Protein AF-A0A7X8HD66-F1 (afdb_monomer_lite)

Sequence (169 aa):
MEPKLPPEPPLADPAGNFRAAIEAFVVGYHKSVVLTAVTANSLEILDDSMGRIGTALASIVSAFEEIRATSGSTAGNSARIDSMMAEILRKNAGMNEDIEARVGEIVQASRDAGALAGLFQNIKDKTSAVAGITGAIQDVSDRTGILAINASIEAARAGAVGRGFRIIA

Structure (mmCIF, N/CA/C/O backbone):
data_AF-A0A7X8HD66-F1
#
_entry.id   AF-A0A7X8HD66-F1
#
loop_
_atom_site.group_PDB
_atom_site.id
_atom_site.type_symbol
_atom_site.label_atom_id
_atom_site.label_alt_id
_atom_site.label_comp_id
_atom_site.label_asym_id
_atom_site.label_entity_id
_atom_site.label_seq_id
_atom_site.pdbx_PDB_ins_code
_atom_site.Cartn_x
_atom_site.Cartn_y
_atom_site.Cartn_z
_atom_site.occupancy
_atom_site.B_iso_or_equiv
_atom_site.auth_seq_id
_atom_site.auth_comp_id
_atom_site.auth_asym_id
_atom_site.auth_atom_id
_atom_site.pdbx_PDB_model_num
ATOM 1 N N . MET A 1 1 ? 47.558 -2.633 -121.760 1.00 53.91 1 MET A N 1
ATOM 2 C CA . MET A 1 1 ? 47.720 -1.560 -120.758 1.00 53.91 1 MET A CA 1
ATOM 3 C C . MET A 1 1 ? 47.778 -2.238 -119.402 1.00 53.91 1 MET A C 1
ATOM 5 O O . MET A 1 1 ? 46.804 -2.881 -119.034 1.00 53.91 1 MET A O 1
ATOM 9 N N . GLU A 1 2 ? 48.943 -2.226 -118.757 1.00 53.44 2 GLU A N 1
ATOM 10 C CA . GLU A 1 2 ? 49.182 -2.899 -117.471 1.00 53.44 2 GLU A CA 1
ATOM 11 C C . GLU A 1 2 ? 48.415 -2.226 -116.319 1.00 53.44 2 GLU A C 1
ATOM 13 O O . GLU A 1 2 ? 48.305 -0.995 -116.298 1.00 53.44 2 GLU A O 1
ATOM 18 N N . PRO A 1 3 ? 47.884 -3.000 -115.356 1.00 57.78 3 PRO A N 1
ATOM 19 C CA . PRO A 1 3 ? 47.203 -2.454 -114.192 1.00 57.78 3 PRO A CA 1
ATOM 20 C C . PRO A 1 3 ? 48.219 -1.856 -113.207 1.00 57.78 3 PRO A C 1
ATOM 22 O O . PRO A 1 3 ? 49.186 -2.498 -112.807 1.00 57.78 3 PRO A O 1
ATOM 25 N N . LYS A 1 4 ? 47.983 -0.603 -112.810 1.00 67.06 4 LYS A N 1
ATOM 26 C CA . LYS A 1 4 ? 48.805 0.151 -111.856 1.00 67.06 4 LYS A CA 1
ATOM 27 C C . LYS A 1 4 ? 48.564 -0.384 -110.435 1.00 67.06 4 LYS A C 1
ATOM 29 O O . LYS A 1 4 ? 47.427 -0.356 -109.967 1.00 67.06 4 LYS A O 1
ATOM 34 N N . LEU A 1 5 ? 49.614 -0.868 -109.767 1.00 69.19 5 LEU A N 1
ATOM 35 C CA . LEU A 1 5 ? 49.558 -1.311 -108.366 1.00 69.19 5 LEU A CA 1
ATOM 36 C C . LEU A 1 5 ? 49.142 -0.133 -107.452 1.00 69.19 5 LEU A C 1
ATOM 38 O O . LEU A 1 5 ? 49.597 0.992 -107.692 1.00 69.19 5 LEU A O 1
ATOM 42 N N . PRO A 1 6 ? 48.297 -0.346 -106.424 1.00 71.62 6 PRO A N 1
ATOM 43 C CA . PRO A 1 6 ? 47.980 0.694 -105.448 1.00 71.62 6 PRO A CA 1
ATOM 44 C C . PRO A 1 6 ? 49.234 1.157 -104.677 1.00 71.62 6 PRO A C 1
ATOM 46 O O . PRO A 1 6 ? 50.163 0.370 -104.499 1.00 71.62 6 PRO A O 1
ATOM 49 N N . PRO A 1 7 ? 49.274 2.428 -104.232 1.00 71.88 7 PRO A N 1
ATOM 50 C CA . PRO A 1 7 ? 50.416 2.987 -103.510 1.00 71.88 7 PRO A CA 1
ATOM 51 C C . PRO A 1 7 ? 50.643 2.276 -102.168 1.00 71.88 7 PRO A C 1
ATOM 53 O O . PRO A 1 7 ? 49.684 1.972 -101.456 1.00 71.88 7 PRO A O 1
ATOM 56 N N . GLU A 1 8 ? 51.911 2.038 -101.820 1.00 65.56 8 GLU A N 1
ATOM 57 C CA . GLU A 1 8 ? 52.293 1.505 -100.509 1.00 65.56 8 GLU A CA 1
ATOM 58 C C . GLU A 1 8 ? 51.861 2.467 -99.386 1.00 65.56 8 GLU A C 1
ATOM 60 O O . GLU A 1 8 ? 52.004 3.687 -99.527 1.00 65.56 8 GLU A O 1
ATOM 65 N N . PRO A 1 9 ? 51.319 1.950 -98.268 1.00 66.19 9 PRO A N 1
ATOM 66 C CA . PRO A 1 9 ? 50.969 2.779 -97.125 1.00 66.19 9 PRO A CA 1
ATOM 67 C C . PRO A 1 9 ? 52.225 3.436 -96.519 1.00 66.19 9 PRO A C 1
ATOM 69 O O . PRO A 1 9 ? 53.309 2.852 -96.564 1.00 66.19 9 PRO A O 1
ATOM 72 N N . PRO A 1 10 ? 52.103 4.643 -95.936 1.00 68.06 10 PRO A N 1
ATOM 73 C CA . PRO A 1 10 ? 53.240 5.364 -95.371 1.00 68.06 10 PRO A CA 1
ATOM 74 C C . PRO A 1 10 ? 53.927 4.564 -94.252 1.00 68.06 10 PRO A C 1
ATOM 76 O O . PRO A 1 10 ? 53.264 3.979 -93.394 1.00 68.06 10 PRO A O 1
ATOM 79 N N . LEU A 1 11 ? 55.265 4.568 -94.253 1.00 67.25 11 LEU A N 1
ATOM 80 C CA . LEU A 1 11 ? 56.099 3.965 -93.208 1.00 67.25 11 LEU A CA 1
ATOM 81 C C . LEU A 1 11 ? 55.793 4.625 -91.853 1.00 67.25 11 LEU A C 1
ATOM 83 O O . LEU A 1 11 ? 55.814 5.850 -91.735 1.00 67.25 11 LEU A O 1
ATOM 87 N N . ALA A 1 12 ? 55.504 3.816 -90.833 1.00 69.81 12 ALA A N 1
ATOM 88 C CA . ALA A 1 12 ? 55.251 4.295 -89.475 1.00 69.81 12 ALA A CA 1
ATOM 89 C C . ALA A 1 12 ? 56.461 5.082 -88.935 1.00 69.81 12 ALA A C 1
ATOM 91 O O . ALA A 1 12 ? 57.578 4.584 -89.042 1.00 69.81 12 ALA A O 1
ATOM 92 N N . ASP A 1 13 ? 56.243 6.262 -88.332 1.00 80.56 13 ASP A N 1
ATOM 93 C CA . ASP A 1 13 ? 57.272 7.042 -87.617 1.00 80.56 13 ASP A CA 1
ATOM 94 C C . ASP A 1 13 ? 57.582 6.379 -86.261 1.00 80.56 13 ASP A C 1
ATOM 96 O O . ASP A 1 13 ? 56.812 6.528 -85.303 1.00 80.56 13 ASP A O 1
ATOM 100 N N . PRO A 1 14 ? 58.691 5.632 -86.132 1.00 77.44 14 PRO A N 1
ATOM 101 C CA . PRO A 1 14 ? 58.954 4.866 -84.925 1.00 77.44 14 PRO A CA 1
ATOM 102 C C . PRO A 1 14 ? 59.304 5.787 -83.752 1.00 77.44 14 PRO A C 1
ATOM 104 O O . PRO A 1 14 ? 58.942 5.490 -82.618 1.00 77.44 14 PRO A O 1
ATOM 107 N N . ALA A 1 15 ? 59.968 6.920 -84.006 1.00 78.19 15 ALA A N 1
ATOM 108 C CA . ALA A 1 15 ? 60.418 7.838 -82.963 1.00 78.19 15 ALA A CA 1
ATOM 109 C C . ALA A 1 15 ? 59.243 8.606 -82.340 1.00 78.19 15 ALA A C 1
ATOM 111 O O . ALA A 1 15 ? 59.158 8.706 -81.113 1.00 78.19 15 ALA A O 1
ATOM 112 N N . GLY A 1 16 ? 58.303 9.081 -83.166 1.00 83.19 16 GLY A N 1
ATOM 113 C CA . GLY A 1 16 ? 57.046 9.673 -82.703 1.00 83.19 16 GLY A CA 1
ATOM 114 C C . GLY A 1 16 ? 56.198 8.685 -81.897 1.00 83.19 16 GLY A C 1
ATOM 115 O O . GLY A 1 16 ? 55.718 9.021 -80.811 1.00 83.19 16 GLY A O 1
ATOM 116 N N . ASN A 1 17 ? 56.107 7.435 -82.362 1.00 84.75 17 ASN A N 1
ATOM 117 C CA . ASN A 1 17 ? 55.403 6.365 -81.654 1.00 84.75 17 ASN A CA 1
ATOM 118 C C . ASN A 1 17 ? 56.048 6.038 -80.295 1.00 84.75 17 ASN A C 1
ATOM 120 O O . ASN A 1 17 ? 55.338 5.886 -79.301 1.00 84.75 17 ASN A O 1
ATOM 124 N N . PHE A 1 18 ? 57.384 5.981 -80.218 1.00 87.75 18 PHE A N 1
ATOM 125 C CA . PHE A 1 18 ? 58.107 5.756 -78.960 1.00 87.75 18 PHE A CA 1
ATOM 126 C C . PHE A 1 18 ? 57.915 6.903 -77.965 1.00 87.75 18 PHE A C 1
ATOM 128 O O . PHE A 1 18 ? 57.686 6.654 -76.781 1.00 87.75 18 PHE A O 1
ATOM 135 N N . ARG A 1 19 ? 57.963 8.157 -78.427 1.00 89.69 19 ARG A N 1
ATOM 136 C CA . ARG A 1 19 ? 57.726 9.322 -77.566 1.00 89.69 19 ARG A CA 1
ATOM 137 C C . ARG A 1 19 ? 56.312 9.316 -76.984 1.00 89.69 19 ARG A C 1
ATOM 139 O O . ARG A 1 19 ? 56.161 9.469 -75.774 1.00 89.69 19 ARG A O 1
ATOM 146 N N . ALA A 1 20 ? 55.297 9.085 -77.817 1.00 90.75 20 ALA A N 1
ATOM 147 C CA . ALA A 1 20 ? 53.908 8.996 -77.368 1.00 90.75 20 ALA A CA 1
ATOM 148 C C . ALA A 1 20 ? 53.698 7.837 -76.376 1.00 90.75 20 ALA A C 1
ATOM 150 O O . ALA A 1 20 ? 52.991 7.993 -75.380 1.00 90.75 20 ALA A O 1
ATOM 151 N N . ALA A 1 21 ? 54.356 6.694 -76.603 1.00 90.94 21 ALA A N 1
ATOM 152 C CA . ALA A 1 21 ? 54.309 5.556 -75.690 1.00 90.94 21 ALA A CA 1
ATOM 153 C C . ALA A 1 21 ? 54.936 5.872 -74.320 1.00 90.94 21 ALA A C 1
ATOM 155 O O . ALA A 1 21 ? 54.363 5.507 -73.294 1.00 90.94 21 ALA A O 1
ATOM 156 N N . ILE A 1 22 ? 56.070 6.583 -74.279 1.00 93.75 22 ILE A N 1
ATOM 157 C CA . ILE A 1 22 ? 56.712 7.001 -73.021 1.00 93.75 22 ILE A CA 1
ATOM 158 C C . ILE A 1 22 ? 55.851 8.032 -72.282 1.00 93.75 22 ILE A C 1
ATOM 160 O O . ILE A 1 22 ? 55.656 7.898 -71.076 1.00 93.75 22 ILE A O 1
ATOM 164 N N . GLU A 1 23 ? 55.291 9.026 -72.977 1.00 94.56 23 GLU A N 1
ATOM 165 C CA . GLU A 1 23 ? 54.388 10.011 -72.362 1.00 94.56 23 GLU A CA 1
ATOM 166 C C . GLU A 1 23 ? 53.142 9.326 -71.772 1.00 94.56 23 GLU A C 1
ATOM 168 O O . GLU A 1 23 ? 52.788 9.570 -70.615 1.00 94.56 23 GLU A O 1
ATOM 173 N N . ALA A 1 24 ? 52.528 8.393 -72.507 1.00 93.81 24 ALA A N 1
ATOM 174 C CA . ALA A 1 24 ? 51.405 7.597 -72.014 1.00 93.81 24 ALA A CA 1
ATOM 175 C C . ALA A 1 24 ? 51.792 6.717 -70.812 1.00 93.81 24 ALA A C 1
ATOM 177 O O . ALA A 1 24 ? 51.027 6.632 -69.847 1.00 93.81 24 ALA A O 1
ATOM 178 N N . PHE A 1 25 ? 52.982 6.107 -70.831 1.00 95.81 25 PHE A N 1
ATOM 179 C CA . PHE A 1 25 ? 53.499 5.308 -69.720 1.00 95.81 25 PHE A CA 1
ATOM 180 C C . PHE A 1 25 ? 53.720 6.154 -68.464 1.00 95.81 25 PHE A C 1
ATOM 182 O O . PHE A 1 25 ? 53.253 5.778 -67.394 1.00 95.81 25 PHE A O 1
ATOM 189 N N . VAL A 1 26 ? 54.371 7.314 -68.578 1.00 95.38 26 VAL A N 1
ATOM 190 C CA . VAL A 1 26 ? 54.637 8.211 -67.440 1.00 95.38 26 VAL A CA 1
ATOM 191 C C . VAL A 1 26 ? 53.333 8.745 -66.847 1.00 95.38 26 VAL A C 1
ATOM 193 O O . VAL A 1 26 ? 53.179 8.783 -65.625 1.00 95.38 26 VAL A O 1
ATOM 196 N N . VAL A 1 27 ? 52.363 9.118 -67.687 1.00 95.94 27 VAL A N 1
ATOM 197 C CA . VAL A 1 27 ? 51.033 9.542 -67.224 1.00 95.94 27 VAL A CA 1
ATOM 198 C C . VAL A 1 27 ? 50.297 8.387 -66.540 1.00 95.94 27 VAL A C 1
ATOM 200 O O . VAL A 1 27 ? 49.711 8.585 -65.476 1.00 95.94 27 VAL A O 1
ATOM 203 N N . GLY A 1 28 ? 50.333 7.181 -67.112 1.00 96.00 28 GLY A N 1
ATOM 204 C CA . GLY A 1 28 ? 49.739 5.983 -66.515 1.00 96.00 28 GLY A CA 1
ATOM 205 C C . GLY A 1 28 ? 50.380 5.613 -65.176 1.00 96.00 28 GLY A C 1
ATOM 206 O O . GLY A 1 28 ? 49.669 5.354 -64.207 1.00 96.00 28 GLY A O 1
ATOM 207 N N . TYR A 1 29 ? 51.709 5.674 -65.095 1.00 95.94 29 TYR A N 1
ATOM 208 C CA . TYR A 1 29 ? 52.476 5.414 -63.881 1.00 95.94 29 TYR A CA 1
ATOM 209 C C . TYR A 1 29 ? 52.139 6.421 -62.778 1.00 95.94 29 TYR A C 1
ATOM 211 O O . TYR A 1 29 ? 51.786 6.012 -61.674 1.00 95.94 29 TYR A O 1
ATOM 219 N N . HIS A 1 30 ? 52.138 7.726 -63.073 1.00 96.44 30 HIS A N 1
ATOM 220 C CA . HIS A 1 30 ? 51.728 8.743 -62.098 1.00 96.44 30 HIS A CA 1
ATOM 221 C C . HIS A 1 30 ? 50.289 8.539 -61.618 1.00 96.44 30 HIS A C 1
ATOM 223 O O . HIS A 1 30 ? 50.037 8.593 -60.414 1.00 96.44 30 HIS A O 1
ATOM 229 N N . LYS A 1 31 ? 49.349 8.247 -62.530 1.00 96.62 31 LYS A N 1
ATOM 230 C CA . LYS A 1 31 ? 47.965 7.916 -62.158 1.00 96.62 31 LYS A CA 1
ATOM 231 C C . LYS A 1 31 ? 47.909 6.700 -61.235 1.00 96.62 31 LYS A C 1
ATOM 233 O O . LYS A 1 31 ? 47.185 6.742 -60.248 1.00 96.62 31 LYS A O 1
ATOM 238 N N . SER A 1 32 ? 48.687 5.655 -61.520 1.00 96.31 32 SER A N 1
ATOM 239 C CA . SER A 1 32 ? 48.756 4.453 -60.685 1.00 96.31 32 SER A CA 1
ATOM 240 C C . SER A 1 32 ? 49.299 4.754 -59.291 1.00 96.31 32 SER A C 1
ATOM 242 O O . SER A 1 32 ? 48.718 4.296 -58.316 1.00 96.31 32 SER A O 1
ATOM 244 N N . VAL A 1 33 ? 50.382 5.527 -59.176 1.00 96.50 33 VAL A N 1
ATOM 245 C CA . VAL A 1 33 ? 50.978 5.878 -57.876 1.00 96.50 33 VAL A CA 1
ATOM 246 C C . VAL A 1 33 ? 49.996 6.691 -57.032 1.00 96.50 33 VAL A C 1
ATOM 248 O O . VAL A 1 33 ? 49.789 6.376 -55.861 1.00 96.50 33 VAL A O 1
ATOM 251 N N . VAL A 1 34 ? 49.344 7.692 -57.633 1.00 96.56 34 VAL A N 1
ATOM 252 C CA . VAL A 1 34 ? 48.325 8.503 -56.949 1.00 96.56 34 VAL A CA 1
ATOM 253 C C . VAL A 1 34 ? 47.138 7.640 -56.530 1.00 96.56 34 VAL A C 1
ATOM 255 O O . VAL A 1 34 ? 46.695 7.732 -55.389 1.00 96.56 34 VAL A O 1
ATOM 258 N N . LEU A 1 35 ? 46.642 6.773 -57.417 1.00 96.69 35 LEU A N 1
ATOM 259 C CA . LEU A 1 35 ? 45.519 5.892 -57.111 1.00 96.69 35 LEU A CA 1
ATOM 260 C C . LEU A 1 35 ? 45.845 4.950 -55.946 1.00 96.69 35 LEU A C 1
ATOM 262 O O . LEU A 1 35 ? 45.035 4.821 -55.031 1.00 96.69 35 LEU A O 1
ATOM 266 N N . THR A 1 36 ? 47.034 4.343 -55.936 1.00 96.94 36 THR A N 1
ATOM 267 C CA . THR A 1 36 ? 47.485 3.482 -54.834 1.00 96.94 36 THR A CA 1
ATOM 268 C C . THR A 1 36 ? 47.591 4.260 -53.524 1.00 96.94 36 THR A C 1
ATOM 270 O O . THR A 1 36 ? 47.098 3.784 -52.505 1.00 96.94 36 THR A O 1
ATOM 273 N N . ALA A 1 37 ? 48.166 5.467 -53.540 1.00 96.31 37 ALA A N 1
ATOM 274 C CA . ALA A 1 37 ? 48.288 6.303 -52.345 1.00 96.31 37 ALA A CA 1
ATOM 275 C C . ALA A 1 37 ? 46.918 6.704 -51.771 1.00 96.31 37 ALA A C 1
ATOM 277 O O . ALA A 1 37 ? 46.678 6.558 -50.573 1.00 96.31 37 ALA A O 1
ATOM 278 N N . VAL A 1 38 ? 45.989 7.145 -52.626 1.00 96.81 38 VAL A N 1
ATOM 279 C CA . VAL A 1 38 ? 44.617 7.493 -52.220 1.00 96.81 38 VAL A CA 1
ATOM 280 C C . VAL A 1 38 ? 43.875 6.268 -51.683 1.00 96.81 38 VAL A C 1
ATOM 282 O O . VAL A 1 38 ? 43.178 6.368 -50.673 1.00 96.81 38 VAL A O 1
ATOM 285 N N . THR A 1 39 ? 44.039 5.108 -52.324 1.00 96.81 39 THR A N 1
ATOM 286 C C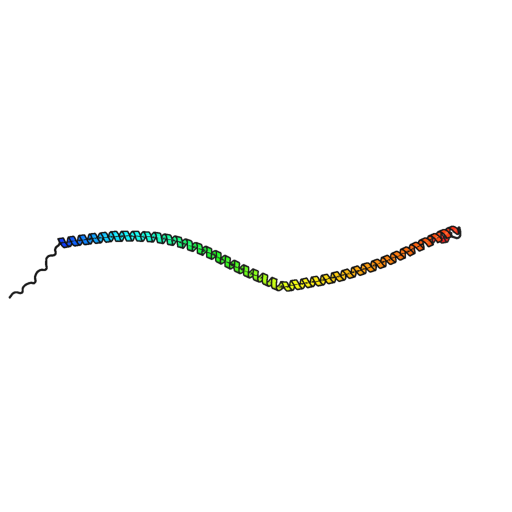A . THR A 1 39 ? 43.404 3.854 -51.890 1.00 96.81 39 THR A CA 1
ATOM 287 C C . THR A 1 39 ? 43.928 3.417 -50.524 1.00 96.81 39 THR A C 1
ATOM 289 O O . THR A 1 39 ? 43.129 3.096 -49.649 1.00 96.81 39 THR A O 1
ATOM 292 N N . ALA A 1 40 ? 45.246 3.461 -50.311 1.00 96.62 40 ALA A N 1
ATOM 293 C CA . ALA A 1 40 ? 45.864 3.116 -49.033 1.00 96.62 40 ALA A CA 1
ATOM 294 C C . ALA A 1 40 ? 45.376 4.033 -47.900 1.00 96.62 40 ALA A C 1
ATOM 296 O O . ALA A 1 40 ? 44.909 3.543 -46.876 1.00 96.62 40 ALA A O 1
ATOM 297 N N . ASN A 1 41 ? 45.379 5.350 -48.124 1.00 97.19 41 ASN A N 1
ATOM 298 C CA . ASN A 1 41 ? 44.877 6.318 -47.149 1.00 97.19 41 ASN A CA 1
ATOM 299 C C . ASN A 1 41 ? 43.378 6.124 -46.852 1.00 97.19 41 ASN A C 1
ATOM 301 O O . ASN A 1 41 ? 42.934 6.261 -45.718 1.00 97.19 41 ASN A O 1
ATOM 305 N N . SER A 1 42 ? 42.579 5.783 -47.867 1.00 97.31 42 SER A N 1
ATOM 306 C CA . SER A 1 42 ? 41.149 5.506 -47.676 1.00 97.31 42 SER A CA 1
ATOM 307 C C . SER A 1 42 ? 40.919 4.244 -46.841 1.00 97.31 42 SER A C 1
ATOM 309 O O . SER A 1 42 ? 40.020 4.230 -46.005 1.00 97.31 42 SER A O 1
ATOM 311 N N . LEU A 1 43 ? 41.733 3.200 -47.039 1.00 97.19 43 LEU A N 1
ATOM 312 C CA . LEU A 1 43 ? 41.677 1.977 -46.234 1.00 97.19 43 LEU A CA 1
ATOM 313 C C . LEU A 1 43 ? 42.061 2.233 -44.773 1.00 97.19 43 LEU A C 1
ATOM 315 O O . LEU A 1 43 ? 41.408 1.692 -43.890 1.00 97.19 43 LEU A O 1
ATOM 319 N N . GLU A 1 44 ? 43.050 3.088 -44.513 1.00 97.25 44 GLU A N 1
ATOM 320 C CA . GLU A 1 44 ? 43.439 3.472 -43.149 1.00 97.25 44 GLU A CA 1
ATOM 321 C C . GLU A 1 44 ? 42.319 4.238 -42.424 1.00 97.25 44 GLU A C 1
ATOM 323 O O . GLU A 1 44 ? 41.970 3.913 -41.291 1.00 97.25 44 GLU A O 1
ATOM 328 N N . ILE A 1 45 ? 41.673 5.197 -43.102 1.00 97.50 45 ILE A N 1
ATOM 329 C CA . ILE A 1 45 ? 40.509 5.915 -42.549 1.00 97.50 45 ILE A CA 1
ATOM 330 C C . ILE A 1 45 ? 39.353 4.950 -42.256 1.00 97.50 45 ILE A C 1
ATOM 332 O O . ILE A 1 45 ? 38.651 5.100 -41.250 1.00 97.50 45 ILE A O 1
ATOM 336 N N . LEU A 1 46 ? 39.123 3.977 -43.144 1.00 97.38 46 LEU A N 1
ATOM 337 C CA . LEU A 1 46 ? 38.093 2.961 -42.948 1.00 97.38 46 LEU A CA 1
ATOM 338 C C . LEU A 1 46 ? 38.408 2.066 -41.750 1.00 97.38 46 LEU A C 1
ATOM 340 O O . LEU A 1 46 ? 37.494 1.782 -40.983 1.00 97.38 46 LEU A O 1
ATOM 344 N N . ASP A 1 47 ? 39.663 1.662 -41.568 1.00 97.19 47 ASP A N 1
ATOM 345 C CA . ASP A 1 47 ? 40.093 0.846 -40.431 1.00 97.19 47 ASP A CA 1
ATOM 346 C C . ASP A 1 47 ? 39.872 1.574 -39.094 1.00 97.19 47 ASP A C 1
ATOM 348 O O . ASP A 1 47 ? 39.206 1.037 -38.205 1.00 97.19 47 ASP A O 1
ATOM 352 N N . ASP A 1 48 ? 40.285 2.846 -38.989 1.00 97.50 48 ASP A N 1
ATOM 353 C CA . ASP A 1 48 ? 40.024 3.668 -37.794 1.00 97.50 48 ASP A CA 1
ATOM 354 C C . ASP A 1 48 ? 38.518 3.832 -37.538 1.00 97.50 48 ASP A C 1
ATOM 356 O O . ASP A 1 48 ? 38.020 3.633 -36.424 1.00 97.50 48 ASP A O 1
ATOM 360 N N . SER A 1 49 ? 37.754 4.124 -38.594 1.00 97.62 49 SER A N 1
ATOM 361 C CA . SER A 1 49 ? 36.297 4.254 -38.501 1.00 97.62 49 SER A CA 1
ATOM 362 C C . SER A 1 49 ? 35.643 2.951 -38.030 1.00 97.62 49 SER A C 1
ATOM 364 O O . SER A 1 49 ? 34.745 2.990 -37.186 1.00 97.62 49 SER A O 1
ATOM 366 N N . MET A 1 50 ? 36.100 1.796 -38.525 1.00 96.69 50 MET A N 1
ATOM 367 C CA . MET A 1 50 ? 35.623 0.481 -38.089 1.00 96.69 50 MET A CA 1
ATOM 368 C C . MET A 1 50 ? 35.985 0.201 -36.628 1.00 96.69 50 MET A C 1
ATOM 370 O O . MET A 1 50 ? 35.133 -0.281 -35.878 1.00 96.69 50 MET A O 1
ATOM 374 N N . GLY A 1 51 ? 37.190 0.566 -36.183 1.00 97.19 51 GLY A N 1
ATOM 375 C CA . GLY A 1 51 ? 37.598 0.457 -34.780 1.00 97.19 51 GLY A CA 1
ATOM 376 C C . GLY A 1 51 ? 36.714 1.293 -33.846 1.00 97.19 51 GLY A C 1
ATOM 377 O O . GLY A 1 51 ? 36.218 0.808 -32.821 1.00 97.19 51 GLY A O 1
ATOM 378 N N . ARG A 1 52 ? 36.424 2.540 -34.232 1.00 97.38 52 ARG A N 1
ATOM 379 C CA . ARG A 1 52 ? 35.519 3.434 -33.487 1.00 97.38 52 ARG A CA 1
ATOM 380 C C . ARG A 1 52 ? 34.083 2.908 -33.455 1.00 97.38 52 ARG A C 1
ATOM 382 O O . ARG A 1 52 ? 33.439 2.961 -32.410 1.00 97.38 52 ARG A O 1
ATOM 389 N N . ILE A 1 53 ? 33.588 2.351 -34.560 1.00 97.25 53 ILE A N 1
ATOM 390 C CA . ILE A 1 53 ? 32.268 1.702 -34.600 1.00 97.25 53 ILE A CA 1
ATOM 391 C C . ILE A 1 53 ? 32.236 0.480 -33.675 1.00 97.25 53 ILE A C 1
ATOM 393 O O . ILE A 1 53 ? 31.275 0.318 -32.925 1.00 97.25 53 ILE A O 1
ATOM 397 N N . GLY A 1 54 ? 33.284 -0.346 -33.669 1.00 97.19 54 GLY A N 1
ATOM 398 C CA . GLY A 1 54 ? 33.376 -1.518 -32.795 1.00 97.19 54 GLY A CA 1
ATOM 399 C C . GLY A 1 54 ? 33.285 -1.159 -31.309 1.00 97.19 54 GLY A C 1
ATOM 400 O O . GLY A 1 54 ? 32.510 -1.762 -30.567 1.00 97.19 54 GLY A O 1
ATOM 401 N N . THR A 1 55 ? 34.017 -0.130 -30.879 1.00 97.12 55 THR A N 1
ATOM 402 C CA . THR A 1 55 ? 33.978 0.346 -29.481 1.00 97.12 55 THR A CA 1
ATOM 403 C C . THR A 1 55 ? 32.627 0.965 -29.101 1.00 97.12 55 THR A C 1
ATOM 405 O O . THR A 1 55 ? 32.115 0.713 -28.004 1.00 97.12 55 THR A O 1
ATOM 408 N N . ALA A 1 56 ? 32.002 1.717 -30.012 1.00 97.25 56 ALA A N 1
ATOM 409 C CA . ALA A 1 56 ? 30.656 2.250 -29.810 1.00 97.25 56 ALA A CA 1
ATOM 410 C C . ALA A 1 56 ? 29.611 1.129 -29.676 1.00 97.25 56 ALA A C 1
ATOM 412 O O . ALA A 1 56 ? 28.789 1.161 -28.761 1.00 97.25 56 ALA A O 1
ATOM 413 N N . LEU A 1 57 ? 29.674 0.105 -30.534 1.00 97.25 57 LEU A N 1
ATOM 414 C CA . LEU A 1 57 ? 28.790 -1.061 -30.464 1.00 97.25 57 LEU A CA 1
ATOM 415 C C . LEU A 1 57 ? 28.960 -1.831 -29.152 1.00 97.25 57 LEU A C 1
ATOM 417 O O . LEU A 1 57 ? 27.960 -2.192 -28.538 1.00 97.25 57 LEU A O 1
ATOM 421 N N . ALA A 1 58 ? 30.195 -2.030 -28.684 1.00 96.94 58 ALA A N 1
ATOM 422 C CA . ALA A 1 58 ? 30.445 -2.677 -27.397 1.00 96.94 58 ALA A CA 1
ATOM 423 C C . ALA A 1 58 ? 29.790 -1.909 -26.234 1.00 96.94 58 ALA A C 1
ATOM 425 O O . ALA A 1 58 ? 29.140 -2.507 -25.381 1.00 96.94 58 ALA A O 1
ATOM 426 N N . SER A 1 59 ? 29.885 -0.577 -26.242 1.00 97.56 59 SER A N 1
ATOM 427 C CA . SER A 1 59 ? 29.251 0.272 -25.222 1.00 97.56 59 SER A CA 1
ATOM 428 C C . SER A 1 59 ? 27.720 0.192 -25.269 1.00 97.56 59 SER A C 1
ATOM 430 O O . SER A 1 59 ? 27.065 0.136 -24.228 1.00 97.56 59 SER A O 1
ATOM 432 N N . ILE A 1 60 ? 27.143 0.144 -26.475 1.00 97.56 60 ILE A N 1
ATOM 433 C CA . ILE A 1 60 ? 25.699 -0.036 -26.680 1.00 97.56 60 ILE A CA 1
ATOM 434 C C . ILE A 1 60 ? 25.235 -1.382 -26.116 1.00 97.56 60 ILE A C 1
ATOM 436 O O . ILE A 1 60 ? 24.209 -1.430 -25.439 1.00 97.56 60 ILE A O 1
ATOM 440 N N . VAL A 1 61 ? 25.979 -2.465 -26.360 1.00 97.50 61 VAL A N 1
ATOM 441 C CA . VAL A 1 61 ? 25.652 -3.796 -25.825 1.00 97.50 61 VAL A CA 1
ATOM 442 C C . VAL A 1 61 ? 25.606 -3.770 -24.297 1.00 97.50 61 VAL A C 1
ATOM 444 O O . VAL A 1 61 ? 24.604 -4.202 -23.729 1.00 97.50 61 VAL A O 1
ATOM 447 N N . SER A 1 62 ? 26.611 -3.188 -23.639 1.00 97.38 62 SER A N 1
ATOM 448 C CA . SER A 1 62 ? 26.626 -3.062 -22.175 1.00 97.38 62 SER A CA 1
ATOM 449 C C . SER A 1 62 ? 25.420 -2.277 -21.644 1.00 97.38 62 SER A C 1
ATOM 451 O O . SER A 1 62 ? 24.763 -2.712 -20.700 1.00 97.38 62 SER A O 1
ATOM 453 N N . ALA A 1 63 ? 25.067 -1.158 -22.286 1.00 97.44 63 ALA A N 1
ATOM 454 C CA . ALA A 1 63 ? 23.881 -0.385 -21.913 1.00 97.44 63 ALA A CA 1
ATOM 455 C C . ALA A 1 63 ? 22.583 -1.200 -22.081 1.00 97.44 63 ALA A C 1
ATOM 457 O O . ALA A 1 63 ? 21.671 -1.109 -21.259 1.00 97.44 63 ALA A O 1
ATOM 458 N N . PHE A 1 64 ? 22.492 -2.038 -23.119 1.00 96.75 64 PHE A N 1
ATOM 459 C CA . PHE A 1 64 ? 21.355 -2.940 -23.312 1.00 96.75 64 PHE A CA 1
ATOM 460 C C . PHE A 1 64 ? 21.259 -4.023 -22.233 1.00 96.75 64 PHE A C 1
ATOM 462 O O . PHE A 1 64 ? 20.146 -4.366 -21.824 1.00 96.75 64 PHE A O 1
ATOM 469 N N . GLU A 1 65 ? 22.382 -4.568 -21.766 1.00 96.44 65 GLU A N 1
ATOM 470 C CA . GLU A 1 65 ? 22.394 -5.525 -20.654 1.00 96.44 65 GLU A CA 1
ATOM 471 C C . GLU A 1 65 ? 21.896 -4.877 -19.355 1.00 96.44 65 GLU A C 1
ATOM 473 O O . GLU A 1 65 ? 21.035 -5.440 -18.673 1.00 96.44 65 GLU A O 1
ATOM 478 N N . GLU A 1 66 ? 22.339 -3.653 -19.066 1.00 97.25 66 GLU A N 1
ATOM 479 C CA . GLU A 1 66 ? 21.875 -2.874 -17.914 1.00 97.25 66 GLU A CA 1
ATOM 480 C C . GLU A 1 66 ? 20.373 -2.542 -18.002 1.00 97.25 66 GLU A C 1
ATOM 482 O O . GLU A 1 66 ? 19.627 -2.716 -17.030 1.00 97.25 66 GLU A O 1
ATOM 487 N N . ILE A 1 67 ? 19.887 -2.149 -19.186 1.00 96.56 67 ILE A N 1
ATOM 488 C CA . ILE A 1 67 ? 18.457 -1.910 -19.440 1.00 96.56 67 ILE A CA 1
ATOM 489 C C . ILE A 1 67 ? 17.638 -3.186 -19.221 1.00 96.56 67 ILE A C 1
ATOM 491 O O . ILE A 1 67 ? 16.546 -3.123 -18.646 1.00 96.56 67 ILE A O 1
ATOM 495 N N . ARG A 1 68 ? 18.135 -4.349 -19.659 1.00 96.50 68 ARG A N 1
ATOM 496 C CA . ARG A 1 68 ? 17.457 -5.637 -19.442 1.00 96.50 68 ARG A CA 1
ATOM 497 C C . ARG A 1 68 ? 17.357 -5.972 -17.959 1.00 96.50 68 ARG A C 1
ATOM 499 O O . ARG A 1 68 ? 16.273 -6.335 -17.501 1.00 96.50 68 ARG A O 1
ATOM 506 N N . ALA A 1 69 ? 18.449 -5.820 -17.212 1.00 95.69 69 ALA A N 1
ATOM 507 C CA . ALA A 1 69 ? 18.465 -6.061 -15.771 1.00 95.69 69 ALA A CA 1
ATOM 508 C C . ALA A 1 69 ? 17.492 -5.128 -15.028 1.00 95.69 69 ALA A C 1
ATOM 510 O O . ALA A 1 69 ? 16.701 -5.572 -14.186 1.00 95.69 69 ALA A O 1
ATOM 511 N N . THR A 1 70 ? 17.491 -3.846 -15.399 1.00 96.31 70 THR A N 1
ATOM 512 C CA . THR A 1 70 ? 16.586 -2.842 -14.830 1.00 96.31 70 THR A CA 1
ATOM 513 C C . THR A 1 70 ? 15.131 -3.152 -15.172 1.00 96.31 70 THR A C 1
ATOM 515 O O . THR A 1 70 ? 14.296 -3.193 -14.275 1.00 96.31 70 THR A O 1
ATOM 518 N N . SER A 1 71 ? 14.821 -3.473 -16.433 1.00 95.81 71 SER A N 1
ATOM 519 C CA . SER A 1 71 ? 13.462 -3.840 -16.863 1.00 95.81 71 SER A CA 1
ATOM 520 C C . SER A 1 71 ? 12.929 -5.066 -16.123 1.00 95.81 71 SER A C 1
ATOM 522 O O . SER A 1 71 ? 11.773 -5.070 -15.701 1.00 95.81 71 SER A O 1
ATOM 524 N N . GLY A 1 72 ? 13.764 -6.091 -15.920 1.00 94.94 72 GLY A N 1
ATOM 525 C CA . GLY A 1 72 ? 13.390 -7.270 -15.134 1.00 94.94 72 GLY A CA 1
ATOM 526 C C . GLY A 1 72 ? 13.066 -6.915 -13.681 1.00 94.94 72 GLY A C 1
ATOM 527 O O . GLY A 1 72 ? 12.044 -7.349 -13.146 1.00 94.94 72 GLY A O 1
ATOM 528 N N . SER A 1 73 ? 13.884 -6.057 -13.069 1.00 95.88 73 SER A N 1
ATOM 529 C CA . SER A 1 73 ? 13.651 -5.557 -11.709 1.00 95.88 73 SER A CA 1
ATOM 530 C C . SER A 1 73 ? 12.369 -4.724 -11.615 1.00 95.88 73 SER A C 1
ATOM 532 O O . SER A 1 73 ? 11.576 -4.917 -10.694 1.00 95.88 73 SER A O 1
ATOM 534 N N . THR A 1 74 ? 12.113 -3.844 -12.589 1.00 96.19 74 THR A N 1
ATOM 535 C CA . THR A 1 74 ? 10.885 -3.040 -12.668 1.00 96.19 74 THR A CA 1
ATOM 536 C C . THR A 1 74 ? 9.644 -3.919 -12.804 1.00 96.19 74 THR A C 1
ATOM 538 O O . THR A 1 74 ? 8.672 -3.703 -12.080 1.00 96.19 74 THR A O 1
ATOM 541 N N . ALA A 1 75 ? 9.676 -4.935 -13.670 1.00 95.56 75 ALA A N 1
ATOM 542 C CA . ALA A 1 75 ? 8.568 -5.873 -13.835 1.00 95.56 75 ALA A CA 1
ATOM 543 C C . ALA A 1 75 ? 8.284 -6.651 -12.537 1.00 95.56 75 ALA A C 1
ATOM 545 O O . ALA A 1 75 ? 7.133 -6.735 -12.104 1.00 95.56 75 ALA A O 1
ATOM 546 N N . GLY A 1 76 ? 9.331 -7.149 -11.869 1.00 96.19 76 GLY A N 1
ATOM 547 C CA . GLY A 1 76 ? 9.204 -7.827 -10.577 1.00 96.19 76 GLY 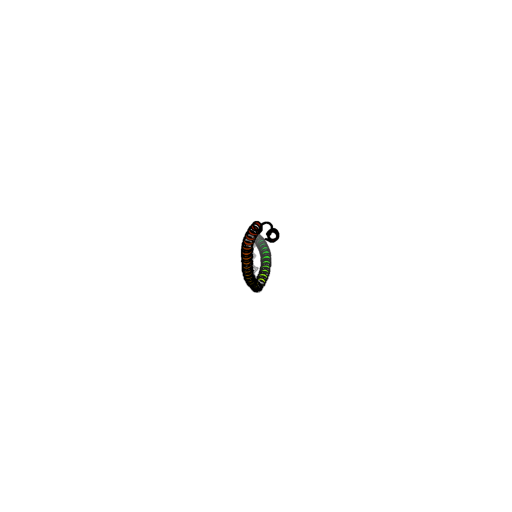A CA 1
ATOM 548 C C . GLY A 1 76 ? 8.642 -6.914 -9.483 1.00 96.19 76 GLY A C 1
ATOM 549 O O . GLY A 1 76 ? 7.751 -7.314 -8.732 1.00 96.19 76 GLY A O 1
ATOM 550 N N . ASN A 1 77 ? 9.099 -5.661 -9.427 1.00 96.38 77 ASN A N 1
ATOM 551 C CA . ASN A 1 77 ? 8.575 -4.678 -8.484 1.00 96.38 77 ASN A CA 1
ATOM 552 C C . ASN A 1 77 ? 7.100 -4.342 -8.761 1.00 96.38 77 ASN A C 1
ATOM 554 O O . ASN A 1 77 ? 6.311 -4.261 -7.824 1.00 96.38 77 ASN A O 1
ATOM 558 N N . SER A 1 78 ? 6.702 -4.216 -10.031 1.00 96.88 78 SER A N 1
ATOM 559 C CA . SER A 1 78 ? 5.304 -3.988 -10.419 1.00 96.88 78 SER A CA 1
ATOM 560 C C . SER A 1 78 ? 4.395 -5.135 -9.972 1.00 96.88 78 SER A C 1
ATOM 562 O O . SER A 1 78 ? 3.331 -4.883 -9.415 1.00 96.88 78 SER A O 1
ATOM 564 N N . ALA A 1 79 ? 4.824 -6.390 -10.147 1.00 96.94 79 ALA A N 1
ATOM 565 C CA . ALA A 1 79 ? 4.067 -7.554 -9.680 1.00 96.94 79 ALA A CA 1
ATOM 566 C C . ALA A 1 79 ? 3.930 -7.578 -8.147 1.00 96.94 79 ALA A C 1
ATOM 568 O O . ALA A 1 79 ? 2.880 -7.929 -7.607 1.00 96.94 79 ALA A O 1
ATOM 569 N N . ARG A 1 80 ? 4.978 -7.156 -7.429 1.00 97.69 80 ARG A N 1
ATOM 570 C CA . ARG A 1 80 ? 4.939 -7.028 -5.968 1.00 97.69 80 ARG A CA 1
ATOM 571 C C . ARG A 1 80 ? 3.957 -5.949 -5.516 1.00 97.69 80 ARG A C 1
ATOM 573 O O . ARG A 1 80 ? 3.190 -6.190 -4.587 1.00 97.69 80 ARG A O 1
ATOM 580 N N . ILE A 1 81 ? 3.966 -4.790 -6.178 1.00 97.38 81 ILE A N 1
ATOM 581 C CA . ILE A 1 81 ? 3.020 -3.698 -5.915 1.00 97.38 81 ILE A CA 1
ATOM 582 C C . ILE A 1 81 ? 1.585 -4.179 -6.136 1.00 97.38 81 ILE A C 1
ATOM 584 O O . ILE A 1 81 ? 0.739 -3.934 -5.282 1.00 97.38 81 ILE A O 1
ATOM 588 N N . ASP A 1 82 ? 1.318 -4.908 -7.220 1.00 97.25 82 ASP A N 1
ATOM 589 C CA . ASP A 1 82 ? -0.016 -5.440 -7.514 1.00 97.25 82 ASP A CA 1
ATOM 590 C C . ASP A 1 82 ? -0.514 -6.388 -6.407 1.00 97.25 82 ASP A C 1
ATOM 592 O O . ASP A 1 82 ? -1.615 -6.223 -5.878 1.00 97.25 82 ASP A O 1
ATOM 596 N N . SER A 1 83 ? 0.348 -7.301 -5.943 1.00 97.44 83 SER A N 1
ATOM 597 C CA . SER A 1 83 ? 0.034 -8.182 -4.809 1.00 97.44 83 SER A CA 1
ATOM 598 C C . SER A 1 83 ? -0.239 -7.409 -3.515 1.00 97.44 83 SER A C 1
ATOM 600 O O . SER A 1 83 ? -1.168 -7.751 -2.782 1.00 97.44 83 SER A O 1
ATOM 602 N N . MET A 1 84 ? 0.558 -6.380 -3.213 1.00 97.81 84 MET A N 1
ATOM 603 C CA . MET A 1 84 ? 0.360 -5.542 -2.023 1.00 97.81 84 MET A CA 1
ATOM 604 C C . MET A 1 84 ? -0.950 -4.752 -2.109 1.00 97.81 84 MET A C 1
ATOM 606 O O . MET A 1 84 ? -1.682 -4.653 -1.127 1.00 97.81 84 MET A O 1
ATOM 610 N N . MET A 1 85 ? -1.281 -4.223 -3.288 1.00 96.75 85 MET A N 1
ATOM 611 C CA . MET A 1 85 ? -2.539 -3.516 -3.522 1.00 96.75 85 MET A CA 1
ATOM 612 C C . MET A 1 85 ? -3.743 -4.443 -3.363 1.00 96.75 85 MET A C 1
ATOM 614 O O . MET A 1 85 ? -4.723 -4.061 -2.721 1.00 96.75 85 MET A O 1
ATOM 618 N N . ALA A 1 86 ? -3.664 -5.676 -3.867 1.00 96.62 86 ALA A N 1
ATOM 619 C CA . ALA A 1 86 ? -4.711 -6.674 -3.675 1.00 96.62 86 ALA A CA 1
ATOM 620 C C . ALA A 1 86 ? -4.949 -6.990 -2.184 1.00 96.62 86 ALA A C 1
ATOM 622 O O . ALA A 1 86 ? -6.097 -7.125 -1.754 1.00 96.62 86 ALA A O 1
ATOM 623 N N . GLU A 1 87 ? -3.887 -7.065 -1.377 1.00 96.75 87 GLU A N 1
ATOM 624 C CA . GLU A 1 87 ? -3.989 -7.261 0.073 1.00 96.75 87 GLU A CA 1
ATOM 625 C C . GLU A 1 87 ? -4.627 -6.053 0.776 1.00 96.75 87 GLU A C 1
ATOM 627 O O . GLU A 1 87 ? -5.550 -6.219 1.578 1.00 96.75 87 GLU A O 1
ATOM 632 N N . ILE A 1 88 ? -4.204 -4.832 0.430 1.00 96.50 88 ILE A N 1
ATOM 633 C CA . ILE A 1 88 ? -4.778 -3.589 0.967 1.00 96.50 88 ILE A CA 1
ATOM 634 C C . ILE A 1 88 ? -6.272 -3.497 0.651 1.00 96.50 88 ILE A C 1
ATOM 636 O O . ILE A 1 88 ? -7.054 -3.116 1.524 1.00 96.50 88 ILE A O 1
ATOM 640 N N . LEU A 1 89 ? -6.684 -3.848 -0.568 1.00 95.25 89 LEU A N 1
ATOM 641 C CA . LEU A 1 89 ? -8.092 -3.838 -0.967 1.00 95.25 89 LEU A CA 1
ATOM 642 C C . LEU A 1 89 ? -8.909 -4.874 -0.192 1.00 95.25 89 LEU A C 1
ATOM 644 O O . LEU A 1 89 ? -9.985 -4.542 0.300 1.00 95.25 89 LEU A O 1
ATOM 648 N N . ARG A 1 90 ? -8.390 -6.096 -0.011 1.00 94.00 90 ARG A N 1
ATOM 649 C CA . ARG A 1 90 ? -9.049 -7.121 0.820 1.00 94.00 90 ARG A CA 1
ATOM 650 C C . ARG A 1 90 ? -9.209 -6.666 2.266 1.00 94.00 90 ARG A C 1
ATOM 652 O O . ARG A 1 90 ? -10.287 -6.811 2.832 1.00 94.00 90 ARG A O 1
ATOM 659 N N . LYS A 1 91 ? -8.161 -6.082 2.849 1.00 93.94 91 LYS A N 1
ATOM 660 C CA . LYS A 1 91 ? -8.206 -5.562 4.218 1.00 93.94 91 LYS A CA 1
ATOM 661 C C . LYS A 1 91 ? -9.186 -4.396 4.349 1.00 93.94 91 LYS A C 1
ATOM 663 O O . LYS A 1 91 ? -9.937 -4.343 5.313 1.00 93.94 91 LYS A O 1
ATOM 668 N N . ASN A 1 92 ? -9.218 -3.492 3.368 1.00 94.06 92 ASN A N 1
ATOM 669 C CA . ASN A 1 92 ? -10.200 -2.405 3.328 1.00 94.06 92 ASN A CA 1
ATOM 670 C C . ASN A 1 92 ? -11.636 -2.916 3.218 1.00 94.06 92 ASN A C 1
ATOM 672 O O . ASN A 1 92 ? -12.508 -2.376 3.889 1.00 94.06 92 ASN A O 1
ATOM 676 N N . ALA A 1 93 ? -11.882 -3.952 2.415 1.00 92.19 93 ALA A N 1
ATOM 677 C CA . ALA A 1 93 ? -13.217 -4.518 2.269 1.00 92.19 93 ALA A CA 1
ATOM 678 C C . ALA A 1 93 ? -13.772 -5.053 3.604 1.00 92.19 93 ALA A C 1
ATOM 680 O O . ALA A 1 93 ? -14.943 -4.835 3.892 1.00 92.19 93 ALA A O 1
ATOM 681 N N . GLY A 1 94 ? -12.932 -5.685 4.434 1.00 92.12 94 GLY A N 1
ATOM 682 C CA . GLY A 1 94 ? -13.326 -6.188 5.759 1.00 92.12 94 GLY A CA 1
ATOM 683 C C . GLY A 1 94 ? -13.316 -5.143 6.883 1.00 92.12 94 GLY A C 1
ATOM 684 O O . GLY A 1 94 ? -13.911 -5.366 7.932 1.00 92.12 94 GLY A O 1
ATOM 685 N N . MET A 1 95 ? -12.682 -3.980 6.686 1.00 95.31 95 MET A N 1
ATOM 686 C CA . MET A 1 95 ? -12.546 -2.981 7.756 1.00 95.31 95 MET A CA 1
ATOM 687 C C . MET A 1 95 ? -13.882 -2.435 8.256 1.00 95.31 95 MET A C 1
ATOM 689 O O . MET A 1 95 ? -13.988 -2.119 9.437 1.00 95.31 95 MET A O 1
ATOM 693 N N . ASN A 1 96 ? -14.888 -2.297 7.390 1.00 91.12 96 ASN A N 1
ATOM 694 C CA . ASN A 1 96 ? -16.192 -1.797 7.827 1.00 91.12 96 ASN A CA 1
ATOM 695 C C . ASN A 1 96 ? -16.886 -2.787 8.770 1.00 91.12 96 ASN A C 1
ATOM 697 O O . ASN A 1 96 ? -17.400 -2.355 9.797 1.00 91.12 96 ASN A O 1
ATOM 701 N N . GLU A 1 97 ? -16.832 -4.092 8.483 1.00 93.88 97 GLU A N 1
ATOM 702 C CA . GLU A 1 97 ? -17.358 -5.127 9.386 1.00 93.88 97 GLU A CA 1
ATOM 703 C C . GLU A 1 97 ? -16.607 -5.131 10.725 1.00 93.88 97 GLU A C 1
ATOM 705 O O . GLU A 1 97 ? -17.235 -5.156 11.783 1.00 93.88 97 GLU A O 1
ATOM 710 N N . ASP A 1 98 ? -15.273 -5.017 10.701 1.00 95.50 98 ASP A N 1
ATOM 711 C CA . ASP A 1 98 ? -14.460 -4.918 11.921 1.00 95.50 98 ASP A CA 1
ATOM 712 C C . ASP A 1 98 ? -14.824 -3.677 12.757 1.00 95.50 98 ASP A C 1
ATOM 714 O O . ASP A 1 98 ? -14.888 -3.737 13.989 1.00 95.50 98 ASP A O 1
ATOM 718 N N . ILE A 1 99 ? -15.050 -2.532 12.103 1.00 96.19 99 ILE A N 1
ATOM 719 C CA . ILE A 1 99 ? -15.460 -1.289 12.767 1.00 96.19 99 ILE A CA 1
ATOM 720 C C . ILE A 1 99 ? -16.857 -1.444 13.367 1.00 96.19 99 ILE A C 1
ATOM 722 O O . ILE A 1 99 ? -17.053 -1.085 14.528 1.00 96.19 99 ILE A O 1
ATOM 726 N N . GLU A 1 100 ? -17.815 -1.989 12.619 1.00 96.12 100 GLU A N 1
ATOM 727 C CA . GLU A 1 100 ? -19.177 -2.221 13.106 1.00 96.12 100 GLU A CA 1
ATOM 728 C C . GLU A 1 100 ? -19.192 -3.164 14.313 1.00 96.12 100 GLU A C 1
ATOM 730 O O . GLU A 1 100 ? -19.835 -2.856 15.322 1.00 96.12 100 GLU A O 1
ATOM 735 N N . ALA A 1 101 ? -18.420 -4.254 14.268 1.00 97.19 101 ALA A N 1
ATOM 736 C CA . ALA A 1 101 ? -18.266 -5.176 15.389 1.00 97.19 101 ALA A CA 1
ATOM 737 C C . ALA A 1 101 ? -17.720 -4.462 16.637 1.00 97.19 101 ALA A C 1
ATOM 739 O O . ALA A 1 101 ? -18.301 -4.562 17.720 1.00 97.19 101 ALA A O 1
ATOM 740 N N . ARG A 1 102 ? -16.658 -3.659 16.481 1.00 97.44 102 ARG A N 1
ATOM 741 C CA . ARG A 1 102 ? -16.062 -2.883 17.584 1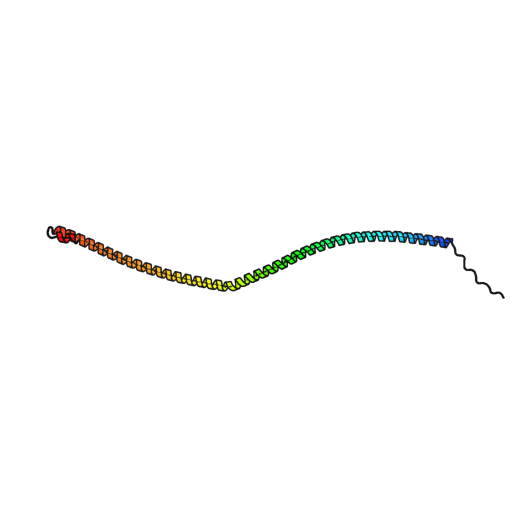.00 97.44 102 ARG A CA 1
ATOM 742 C C . ARG A 1 102 ? -17.004 -1.829 18.151 1.00 97.44 102 ARG A C 1
ATOM 744 O O . ARG A 1 102 ? -17.040 -1.626 19.363 1.00 97.44 102 ARG A O 1
ATOM 751 N N . VAL A 1 103 ? -17.773 -1.148 17.305 1.00 97.94 103 VAL A N 1
ATOM 752 C CA . VAL A 1 103 ? -18.804 -0.207 17.766 1.00 97.94 103 VAL A CA 1
ATOM 753 C C . VAL A 1 103 ? -19.865 -0.951 18.580 1.00 97.94 103 VAL A C 1
ATOM 755 O O . VAL A 1 103 ? -20.266 -0.465 19.638 1.00 97.94 103 VAL A O 1
ATOM 758 N N . GLY A 1 104 ? -20.268 -2.149 18.146 1.00 97.94 104 GLY A N 1
ATOM 759 C CA . GLY A 1 104 ? -21.165 -3.025 18.899 1.00 97.94 104 GLY A CA 1
ATOM 760 C C . GLY A 1 104 ? -20.626 -3.384 20.288 1.00 97.94 104 GLY A C 1
ATOM 761 O O . GLY A 1 104 ? -21.337 -3.227 21.283 1.00 97.94 104 GLY A O 1
ATOM 762 N N . GLU A 1 105 ? -19.356 -3.787 20.376 1.00 98.19 105 GLU A N 1
ATOM 763 C CA . GLU A 1 105 ? -18.673 -4.072 21.647 1.00 98.19 105 GLU A CA 1
ATOM 764 C C . GLU A 1 105 ? -18.663 -2.854 22.583 1.00 98.19 105 GLU A C 1
ATOM 766 O O . GLU A 1 105 ? -18.959 -2.981 23.772 1.00 98.19 105 GLU A O 1
ATOM 771 N N . ILE A 1 106 ? -18.387 -1.656 22.054 1.00 98.12 106 ILE A N 1
ATOM 772 C CA . ILE A 1 106 ? -18.390 -0.406 22.831 1.00 98.12 106 ILE A CA 1
ATOM 773 C C . ILE A 1 106 ? -19.787 -0.098 23.380 1.00 98.12 106 ILE A C 1
ATOM 775 O O . ILE A 1 106 ? -19.928 0.268 24.550 1.00 98.12 106 ILE A O 1
ATOM 779 N N . VAL A 1 107 ? -20.829 -0.250 22.559 1.00 98.31 107 VAL A N 1
ATOM 780 C CA . VAL A 1 107 ? -22.217 -0.037 22.995 1.00 98.31 107 VAL A CA 1
ATOM 781 C C . VAL A 1 107 ? -22.586 -1.020 24.104 1.00 98.31 107 VAL A C 1
ATOM 783 O O . VAL A 1 107 ? -23.203 -0.614 25.092 1.00 98.31 107 VAL A O 1
ATOM 786 N N . GLN A 1 108 ? -22.190 -2.288 23.980 1.00 98.19 108 GLN A N 1
ATOM 787 C CA . GLN A 1 108 ? -22.448 -3.290 25.010 1.00 98.19 108 GLN A CA 1
ATOM 788 C C . GLN A 1 108 ? -21.704 -2.963 26.311 1.00 98.19 108 GLN A C 1
ATOM 790 O O . GLN A 1 108 ? -22.330 -2.897 27.368 1.00 98.19 108 GLN A O 1
ATOM 795 N N . ALA A 1 109 ? -20.412 -2.641 26.231 1.00 98.06 109 ALA A N 1
ATOM 796 C CA . ALA A 1 109 ? -19.616 -2.244 27.390 1.00 98.06 109 ALA A CA 1
ATOM 797 C C . ALA A 1 109 ? -20.198 -1.009 28.103 1.00 98.06 109 ALA A C 1
ATOM 799 O O . ALA A 1 109 ? -20.206 -0.935 29.333 1.00 98.06 109 ALA A O 1
ATOM 800 N N . SER A 1 110 ? -20.738 -0.046 27.347 1.00 98.19 110 SER A N 1
ATOM 801 C CA . SER A 1 110 ? -21.414 1.128 27.907 1.00 98.19 110 SER A CA 1
ATOM 802 C C . SER A 1 110 ? -22.687 0.759 28.678 1.00 98.19 110 SER A C 1
ATOM 804 O O . SER A 1 110 ? -22.921 1.289 29.768 1.00 98.19 110 SER A O 1
ATOM 806 N N . ARG A 1 111 ? -23.490 -0.181 28.160 1.00 98.12 111 ARG A N 1
ATOM 807 C CA . ARG A 1 111 ? -24.678 -0.695 28.863 1.00 98.12 111 ARG A CA 1
ATOM 808 C C . ARG A 1 111 ? -24.297 -1.412 30.152 1.00 98.12 111 ARG A C 1
ATOM 810 O O . ARG A 1 111 ? -24.908 -1.151 31.188 1.00 98.12 111 ARG A O 1
ATOM 817 N N . ASP A 1 112 ? -23.271 -2.255 30.097 1.00 98.12 112 ASP A N 1
ATOM 818 C CA . ASP A 1 112 ? -22.787 -3.007 31.255 1.00 98.12 112 ASP A CA 1
ATOM 819 C C . ASP A 1 112 ? -22.272 -2.060 32.351 1.00 98.12 112 ASP A C 1
ATOM 821 O O . ASP A 1 112 ? -22.610 -2.220 33.526 1.00 98.12 112 ASP A O 1
ATOM 825 N N . ALA A 1 113 ? -21.542 -1.005 31.973 1.00 97.81 113 ALA A N 1
ATOM 826 C CA . ALA A 1 113 ? -21.103 0.038 32.898 1.00 97.81 113 ALA A CA 1
ATOM 827 C C . ALA A 1 113 ? -22.285 0.782 33.550 1.00 97.81 113 ALA A C 1
ATOM 829 O O . ALA A 1 113 ? -22.265 1.045 34.755 1.00 97.81 113 ALA A O 1
ATOM 830 N N . GLY A 1 114 ? -23.339 1.086 32.784 1.00 97.94 114 GLY A N 1
ATOM 831 C CA . GLY A 1 114 ? -24.564 1.696 33.310 1.00 97.94 114 GLY A CA 1
ATOM 832 C C . GLY A 1 114 ? -25.300 0.794 34.307 1.00 97.94 114 GLY A C 1
ATOM 833 O O . GLY A 1 114 ? -25.710 1.249 35.377 1.00 97.94 114 GLY A O 1
ATOM 834 N N . ALA A 1 115 ? -25.413 -0.501 34.000 1.00 97.75 115 ALA A N 1
ATOM 835 C CA . ALA A 1 115 ? -26.001 -1.487 34.906 1.00 97.75 115 ALA A CA 1
ATOM 836 C C . ALA A 1 115 ? -25.190 -1.622 36.205 1.00 97.75 115 ALA A C 1
ATOM 838 O O . ALA A 1 115 ? -25.759 -1.640 37.300 1.00 97.75 115 ALA A O 1
ATOM 839 N N . LEU A 1 116 ? -23.858 -1.644 36.096 1.00 97.81 116 LEU A N 1
ATOM 840 C CA . LEU A 1 116 ? -22.955 -1.695 37.242 1.00 97.81 116 LEU A CA 1
ATOM 841 C C . LEU A 1 116 ? -23.106 -0.461 38.144 1.00 97.81 116 LEU A C 1
ATOM 843 O O . LEU A 1 116 ? -23.164 -0.598 39.367 1.00 97.81 116 LEU A O 1
ATOM 847 N N . ALA A 1 117 ? -23.236 0.735 37.564 1.00 97.88 117 ALA A N 1
ATOM 848 C CA . ALA A 1 117 ? -23.495 1.959 38.322 1.00 97.88 117 ALA A CA 1
ATOM 849 C C . ALA A 1 117 ? -24.818 1.880 39.108 1.00 97.88 117 ALA A C 1
ATOM 851 O O . ALA A 1 117 ? -24.863 2.232 40.289 1.00 97.88 117 ALA A O 1
ATOM 852 N N . GLY A 1 118 ? -25.879 1.347 38.492 1.00 97.75 118 GLY A N 1
ATOM 853 C CA . GLY A 1 118 ? -27.156 1.102 39.168 1.00 97.75 118 GLY A CA 1
ATOM 854 C C . GLY A 1 118 ? -27.046 0.091 40.317 1.00 97.75 118 GLY A C 1
ATOM 855 O O . GLY A 1 118 ? -27.656 0.273 41.374 1.00 97.75 118 GLY A O 1
ATOM 856 N N . LEU A 1 119 ? -26.232 -0.956 40.159 1.00 98.00 119 LEU A N 1
ATOM 857 C CA . LEU A 1 119 ? -25.965 -1.922 41.227 1.00 98.00 119 LEU A CA 1
ATOM 858 C C . LEU A 1 119 ? -25.247 -1.262 42.415 1.00 98.00 119 LEU A C 1
ATOM 860 O O . LEU A 1 119 ? -25.646 -1.466 43.562 1.00 98.00 119 LEU A O 1
ATOM 864 N N . PHE A 1 120 ? -24.236 -0.429 42.153 1.00 97.44 120 PHE A N 1
ATOM 865 C CA . PHE A 1 120 ? -23.538 0.320 43.201 1.00 97.44 120 PHE A CA 1
ATOM 866 C C . PHE A 1 120 ? -24.459 1.282 43.950 1.00 97.44 120 PHE A C 1
ATOM 868 O O . PHE A 1 120 ? -24.353 1.389 45.173 1.00 97.44 120 PHE A O 1
ATOM 875 N N . GLN A 1 121 ? -25.395 1.931 43.254 1.00 97.81 121 GLN A N 1
ATOM 876 C CA . GLN A 1 121 ? -26.390 2.781 43.904 1.00 97.81 121 GLN A CA 1
ATOM 877 C C . GLN A 1 121 ? -27.283 1.969 44.856 1.00 97.81 121 GLN A C 1
ATOM 879 O O . GLN A 1 121 ? -27.442 2.342 46.015 1.00 97.81 121 GLN A O 1
ATOM 884 N N . ASN A 1 122 ? -27.762 0.797 44.426 1.00 97.69 122 ASN A N 1
ATOM 885 C CA . ASN A 1 122 ? -28.530 -0.100 45.295 1.00 97.69 122 ASN A CA 1
ATOM 886 C C . ASN A 1 122 ? -27.728 -0.571 46.520 1.00 97.69 122 ASN A C 1
ATOM 888 O O . ASN A 1 122 ? -28.264 -0.643 47.627 1.00 97.69 122 ASN A O 1
ATOM 892 N N . ILE A 1 123 ? -26.444 -0.900 46.343 1.00 97.69 123 ILE A N 1
ATOM 893 C CA . ILE A 1 123 ? -25.558 -1.288 47.451 1.00 97.69 123 ILE A CA 1
ATOM 894 C C . ILE A 1 123 ? -25.406 -0.133 48.443 1.00 97.69 123 ILE A C 1
ATOM 896 O O . ILE A 1 123 ? -25.499 -0.357 49.652 1.00 97.69 123 ILE A O 1
ATOM 900 N N . LYS A 1 124 ? -25.213 1.095 47.953 1.00 97.56 124 LYS A N 1
ATOM 901 C CA . LYS A 1 124 ? -25.125 2.296 48.790 1.00 97.56 124 LYS A CA 1
ATOM 902 C C . LYS A 1 124 ? -26.391 2.482 49.626 1.00 97.56 124 LYS A C 1
ATOM 904 O O . LYS A 1 124 ? -26.289 2.650 50.841 1.00 97.56 124 LYS A O 1
ATOM 909 N N . ASP A 1 125 ? -27.562 2.379 49.004 1.00 97.69 125 ASP A N 1
ATOM 910 C CA . ASP A 1 125 ? -28.846 2.577 49.683 1.00 97.69 125 ASP A CA 1
ATOM 911 C C . ASP A 1 125 ? -29.082 1.507 50.759 1.00 97.69 125 ASP A C 1
ATOM 913 O O . ASP A 1 125 ? -29.418 1.825 51.903 1.00 97.69 125 ASP A O 1
ATOM 917 N N . LYS A 1 126 ? -28.806 0.234 50.442 1.00 97.25 126 LYS A N 1
ATOM 918 C CA . LYS A 1 126 ? -28.881 -0.862 51.421 1.00 97.25 126 LYS A CA 1
ATOM 919 C C . LYS A 1 126 ? -27.898 -0.682 52.575 1.00 97.25 126 LYS A C 1
ATOM 921 O O . LYS A 1 126 ? -28.265 -0.912 53.723 1.00 97.25 126 LYS A O 1
ATOM 926 N N . THR A 1 127 ? -26.674 -0.247 52.290 1.00 97.31 127 THR A N 1
ATOM 927 C CA . THR A 1 127 ? -25.656 0.004 53.322 1.00 97.31 127 THR A CA 1
ATOM 928 C C . THR A 1 127 ? -26.081 1.143 54.250 1.00 97.31 127 THR A C 1
ATOM 930 O O . THR A 1 127 ? -25.942 1.026 55.465 1.00 97.31 127 THR A O 1
ATOM 933 N N . SER A 1 128 ? -26.682 2.207 53.707 1.00 96.81 128 SER A N 1
ATOM 934 C CA . SER A 1 128 ? -27.248 3.301 54.505 1.00 96.81 128 SER A CA 1
ATOM 935 C C . SER A 1 128 ? -28.406 2.834 55.391 1.00 96.81 128 SER A C 1
ATOM 937 O O . SER A 1 128 ? -28.507 3.257 56.541 1.00 96.81 128 SER A O 1
ATOM 939 N N . ALA A 1 129 ? -29.271 1.951 54.884 1.00 96.81 129 ALA A N 1
ATOM 940 C CA . ALA A 1 129 ? -30.362 1.383 55.672 1.00 96.81 129 ALA A CA 1
ATOM 941 C C . ALA A 1 129 ? -29.836 0.534 56.841 1.00 96.81 129 ALA A C 1
ATOM 943 O O . ALA A 1 129 ? -30.306 0.680 57.969 1.00 96.81 129 ALA A O 1
ATOM 944 N N . VAL A 1 130 ? -28.818 -0.301 56.596 1.00 96.62 130 VAL A N 1
ATOM 945 C CA . VAL A 1 130 ? -28.142 -1.075 57.649 1.00 96.62 130 VAL A CA 1
ATOM 946 C C . VAL A 1 130 ? -27.523 -0.147 58.695 1.00 96.62 130 VAL A C 1
ATOM 948 O O . VAL A 1 130 ? -27.738 -0.371 59.883 1.00 96.62 130 VAL A O 1
ATOM 951 N N . ALA A 1 131 ? -26.839 0.924 58.276 1.00 96.12 131 ALA A N 1
ATOM 952 C CA . ALA A 1 131 ? -26.267 1.911 59.194 1.00 96.12 131 ALA A CA 1
ATOM 953 C C . ALA A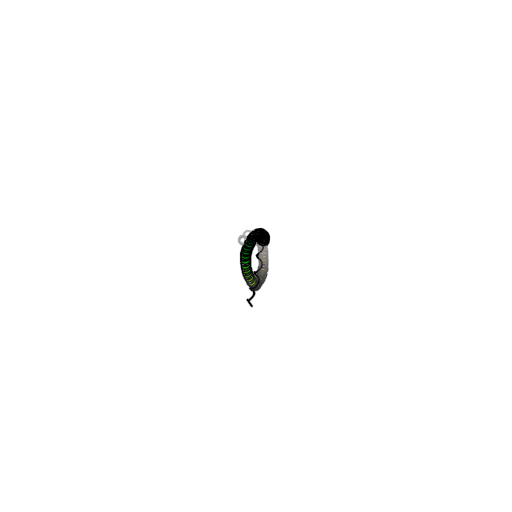 1 131 ? -27.337 2.554 60.101 1.00 96.12 131 ALA A C 1
ATOM 955 O O . ALA A 1 131 ? -27.128 2.700 61.307 1.00 96.12 131 ALA A O 1
ATOM 956 N N . GLY A 1 132 ? -28.510 2.874 59.544 1.00 96.69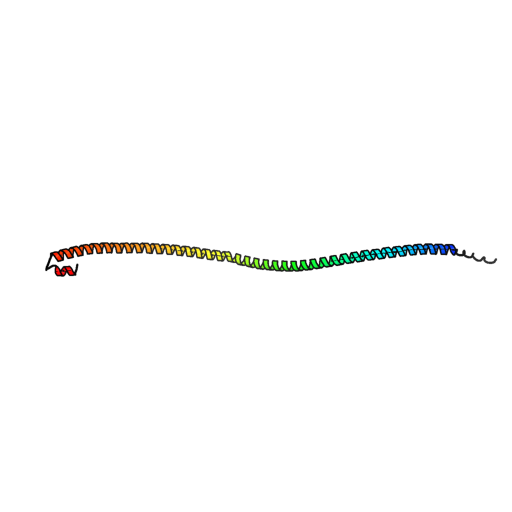 132 GLY A N 1
ATOM 957 C CA . GLY A 1 132 ? -29.650 3.384 60.309 1.00 96.69 132 GLY A CA 1
ATOM 958 C C . GLY A 1 132 ? -30.163 2.390 61.354 1.00 96.69 132 GLY A C 1
ATOM 959 O O . GLY A 1 132 ? -30.384 2.765 62.504 1.00 96.69 132 GLY A O 1
ATOM 960 N N . ILE A 1 133 ? -30.290 1.110 60.988 1.00 96.19 133 ILE A N 1
ATOM 961 C CA . ILE A 1 133 ? -30.690 0.046 61.924 1.00 96.19 133 ILE A CA 1
ATOM 962 C C . ILE A 1 133 ? -29.659 -0.098 63.045 1.00 96.19 133 ILE A C 1
ATOM 964 O O . ILE A 1 133 ? -30.034 -0.147 64.214 1.00 96.19 133 ILE A O 1
ATOM 968 N N . THR A 1 134 ? -28.365 -0.132 62.716 1.00 96.62 134 THR A N 1
ATOM 969 C CA . THR A 1 134 ? -27.309 -0.239 63.732 1.00 96.62 134 THR A CA 1
ATOM 970 C C . THR A 1 134 ? -27.286 0.963 64.674 1.00 96.62 134 THR A C 1
ATOM 972 O O . THR A 1 134 ? -27.073 0.778 65.867 1.00 96.62 134 THR A O 1
ATOM 975 N N . GLY A 1 135 ? -27.581 2.169 64.174 1.00 96.06 135 GLY A N 1
ATOM 976 C CA . GLY A 1 135 ? -27.737 3.361 65.011 1.00 96.06 135 GLY A CA 1
ATOM 977 C C . GLY A 1 135 ? -28.916 3.241 65.979 1.00 96.06 135 GLY A C 1
ATOM 978 O O . GLY A 1 135 ? -28.758 3.473 67.171 1.00 96.06 135 GLY A O 1
ATOM 979 N N . ALA A 1 136 ? -30.074 2.776 65.503 1.00 95.81 136 ALA A N 1
ATOM 980 C CA . ALA A 1 136 ? -31.235 2.553 66.365 1.00 95.81 136 ALA A CA 1
ATOM 981 C C . ALA A 1 136 ? -30.987 1.467 67.429 1.00 95.81 136 ALA A C 1
ATOM 983 O O . ALA A 1 136 ? -31.459 1.590 68.558 1.00 95.81 136 ALA A O 1
ATOM 984 N N . ILE A 1 137 ? -30.239 0.410 67.090 1.00 94.50 137 ILE A N 1
ATOM 985 C CA . ILE A 1 137 ? -29.816 -0.610 68.061 1.00 94.50 137 ILE A CA 1
ATOM 986 C C . ILE A 1 137 ? -28.926 0.023 69.129 1.00 94.50 137 ILE A C 1
ATOM 988 O O . ILE A 1 137 ? -29.159 -0.227 70.307 1.00 94.50 137 ILE A O 1
ATOM 992 N N . GLN A 1 138 ? -27.965 0.867 68.737 1.00 94.81 138 GLN A N 1
ATOM 993 C CA . GLN A 1 138 ? -27.104 1.571 69.687 1.00 94.81 138 GLN A CA 1
ATOM 994 C C . GLN A 1 138 ? -27.925 2.450 70.639 1.00 94.81 138 GLN A C 1
ATOM 996 O O . GLN A 1 138 ? -27.757 2.346 71.850 1.00 94.81 138 GLN A O 1
ATOM 1001 N N . ASP A 1 139 ? -28.884 3.221 70.119 1.00 95.06 139 ASP A N 1
ATOM 1002 C CA . ASP A 1 139 ? -29.772 4.053 70.941 1.00 95.06 139 ASP A CA 1
ATOM 1003 C C . ASP A 1 139 ? -30.585 3.223 71.950 1.00 95.06 139 ASP A C 1
ATOM 1005 O O . ASP A 1 139 ? -30.794 3.636 73.095 1.00 95.06 139 ASP A O 1
ATOM 1009 N N . VAL A 1 140 ? -31.073 2.046 71.538 1.00 93.62 140 VAL A N 1
ATOM 1010 C CA . VAL A 1 140 ? -31.782 1.117 72.431 1.00 93.62 140 VAL A CA 1
ATOM 1011 C C . VAL A 1 140 ? -30.827 0.558 73.478 1.00 93.62 140 VAL A C 1
ATOM 1013 O O . VAL A 1 140 ? -31.164 0.587 74.659 1.00 93.62 140 VAL A O 1
ATOM 1016 N N . SER A 1 141 ? -29.642 0.098 73.077 1.00 93.69 141 SER A N 1
ATOM 1017 C CA . SER A 1 141 ? -28.616 -0.411 73.989 1.00 93.69 141 SER A CA 1
ATOM 1018 C C . SER A 1 141 ? -28.208 0.629 75.031 1.00 93.69 141 SER A C 1
ATOM 1020 O O . SER A 1 141 ? -28.115 0.286 76.208 1.00 93.69 141 SER A O 1
ATOM 1022 N N . ASP A 1 142 ? -28.059 1.895 74.645 1.00 92.94 142 ASP A N 1
ATOM 1023 C CA . ASP A 1 142 ? -27.718 2.988 75.558 1.00 92.94 142 ASP A CA 1
ATOM 1024 C C . ASP A 1 142 ? -28.850 3.251 76.565 1.00 92.94 142 ASP A C 1
ATOM 1026 O O . ASP A 1 142 ? -28.614 3.363 77.772 1.00 92.94 142 ASP A O 1
ATOM 1030 N N . ARG A 1 143 ? -30.111 3.271 76.106 1.00 91.31 143 ARG A N 1
ATOM 1031 C CA . ARG A 1 143 ? -31.285 3.401 76.992 1.00 91.31 143 ARG A CA 1
ATOM 1032 C C . ARG A 1 143 ? -31.423 2.213 77.940 1.00 91.31 143 ARG A C 1
ATOM 1034 O O . ARG A 1 143 ? -31.718 2.409 79.119 1.00 91.31 143 ARG A O 1
ATOM 1041 N N . THR A 1 144 ? -31.209 0.995 77.447 1.00 91.06 144 THR A N 1
ATOM 1042 C CA . THR A 1 144 ? -31.208 -0.221 78.264 1.00 91.06 144 THR A CA 1
ATOM 1043 C C . THR A 1 144 ? -30.072 -0.187 79.281 1.00 91.06 144 THR A C 1
ATOM 1045 O O . THR A 1 144 ? -30.302 -0.535 80.433 1.00 91.06 144 THR A O 1
ATOM 1048 N N . GLY A 1 145 ? -28.890 0.311 78.909 1.00 87.19 145 GLY A N 1
ATOM 1049 C CA . GLY A 1 145 ? -27.770 0.521 79.825 1.00 87.19 145 GLY A CA 1
ATOM 1050 C C . GLY A 1 145 ? -28.114 1.488 80.962 1.00 87.19 145 GLY A C 1
ATOM 1051 O O . GLY A 1 145 ? -27.848 1.195 82.126 1.00 87.19 145 GLY A O 1
ATOM 1052 N N . ILE A 1 146 ? -28.788 2.602 80.660 1.00 88.94 146 ILE A N 1
ATOM 1053 C CA . ILE A 1 146 ? -29.272 3.544 81.685 1.00 88.94 146 ILE A CA 1
ATOM 1054 C C . ILE A 1 146 ? -30.315 2.883 82.602 1.00 88.94 146 ILE A C 1
ATOM 1056 O O . ILE A 1 146 ? -30.260 3.043 83.823 1.00 88.94 146 ILE A O 1
ATOM 1060 N N . LEU A 1 147 ? -31.258 2.122 82.037 1.00 86.44 147 LEU A N 1
ATOM 1061 C CA . LEU A 1 147 ? -32.256 1.367 82.806 1.00 86.44 147 LEU A CA 1
ATOM 1062 C C . LEU A 1 147 ? -31.604 0.338 83.738 1.00 86.44 147 LEU A C 1
ATOM 1064 O O . LEU A 1 147 ? -31.978 0.261 84.908 1.00 86.44 147 LEU A O 1
ATOM 1068 N 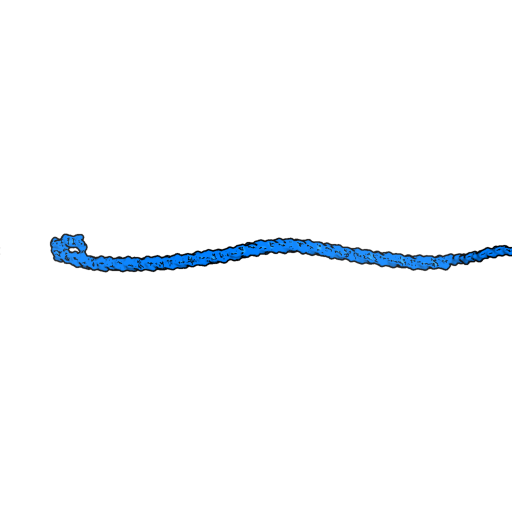N . ALA A 1 148 ? -30.617 -0.406 83.242 1.00 87.50 148 ALA A N 1
ATOM 1069 C CA . ALA A 1 148 ? -29.846 -1.390 83.997 1.00 87.50 148 ALA A CA 1
ATOM 1070 C C . ALA A 1 148 ? -29.070 -0.752 85.158 1.00 87.50 148 ALA A C 1
ATOM 1072 O O . ALA A 1 148 ? -29.089 -1.263 86.282 1.00 87.50 148 ALA A O 1
ATOM 1073 N N . ILE A 1 149 ? -28.451 0.411 84.928 1.00 84.50 149 ILE A N 1
ATOM 1074 C CA . ILE A 1 149 ? -27.782 1.188 85.982 1.00 84.50 149 ILE A CA 1
ATOM 1075 C C . ILE A 1 149 ? -28.790 1.629 87.051 1.00 84.50 149 ILE A C 1
ATOM 1077 O O . ILE A 1 149 ? -28.548 1.417 88.240 1.00 84.50 149 ILE A O 1
ATOM 1081 N N . ASN A 1 150 ? -29.938 2.186 86.653 1.00 84.00 150 ASN A N 1
ATOM 1082 C CA . ASN A 1 150 ? -30.979 2.610 87.595 1.00 84.00 150 ASN A CA 1
ATOM 1083 C C . ASN A 1 150 ? -31.529 1.427 88.412 1.00 84.00 150 ASN A C 1
ATOM 1085 O O . ASN A 1 150 ? -31.695 1.539 89.627 1.00 84.00 150 ASN A O 1
ATOM 1089 N N . ALA A 1 151 ? -31.750 0.276 87.770 1.00 84.94 151 ALA A N 1
ATOM 1090 C CA . ALA A 1 151 ? -32.175 -0.951 88.438 1.00 84.94 151 ALA A CA 1
ATOM 1091 C C . ALA A 1 151 ? -31.110 -1.475 89.416 1.00 84.94 151 ALA A C 1
ATOM 1093 O O . ALA A 1 151 ? -31.444 -1.875 90.531 1.00 84.94 151 ALA A O 1
ATOM 1094 N N . SER A 1 152 ? -29.829 -1.422 89.041 1.00 84.44 152 SER A N 1
ATOM 1095 C CA . SER A 1 152 ? -28.706 -1.816 89.900 1.00 84.44 152 SER A CA 1
ATOM 1096 C C . SER A 1 152 ? -28.584 -0.938 91.149 1.00 84.44 152 SER A C 1
ATOM 1098 O O . SER A 1 152 ? -28.344 -1.456 92.243 1.00 84.44 152 SER A O 1
ATOM 1100 N N . ILE A 1 153 ? -28.790 0.378 91.012 1.00 82.94 153 ILE A N 1
ATOM 1101 C CA . ILE A 1 153 ? -28.815 1.325 92.138 1.00 82.94 153 ILE A CA 1
ATOM 1102 C C . ILE A 1 153 ? -29.975 0.998 93.083 1.00 82.94 153 ILE A C 1
ATOM 1104 O O . ILE A 1 153 ? -29.765 0.874 94.291 1.00 82.94 153 ILE A O 1
ATOM 1108 N N . GLU A 1 154 ? -31.186 0.805 92.556 1.00 85.19 154 GLU A N 1
ATOM 1109 C CA . GLU A 1 154 ? -32.360 0.545 93.395 1.00 85.19 154 GLU A CA 1
ATOM 1110 C C . GLU A 1 154 ? -32.298 -0.845 94.057 1.00 85.19 154 GLU A C 1
ATOM 1112 O O . GLU A 1 154 ? -32.649 -1.000 95.228 1.00 85.19 154 GLU A O 1
ATOM 1117 N N . ALA A 1 155 ? -31.736 -1.847 93.370 1.00 81.88 155 ALA A N 1
ATOM 1118 C CA . ALA A 1 155 ? -31.447 -3.161 93.945 1.00 81.88 155 ALA A CA 1
ATOM 1119 C C . ALA A 1 155 ? -30.422 -3.082 95.091 1.00 81.88 155 ALA A C 1
ATOM 1121 O O . ALA A 1 155 ? -30.577 -3.771 96.103 1.00 81.88 155 ALA A O 1
ATOM 1122 N N . ALA A 1 156 ? -29.397 -2.229 94.973 1.00 81.50 156 ALA A N 1
ATOM 1123 C CA . ALA A 1 156 ? -28.462 -1.959 96.065 1.00 81.50 156 ALA A CA 1
ATOM 1124 C C . ALA A 1 156 ? -29.147 -1.236 97.240 1.00 81.50 156 ALA A C 1
ATOM 1126 O O . ALA A 1 156 ? -28.863 -1.540 98.401 1.00 81.50 156 ALA A O 1
ATOM 1127 N N . ARG A 1 157 ? -30.094 -0.336 96.948 1.00 82.62 157 ARG A N 1
ATOM 1128 C CA . ARG A 1 157 ? -30.871 0.423 97.939 1.00 82.62 157 ARG A CA 1
ATOM 1129 C C . ARG A 1 157 ? -31.847 -0.448 98.739 1.00 82.62 157 ARG A C 1
ATOM 1131 O O . ARG A 1 157 ? -32.009 -0.230 99.936 1.00 82.62 157 ARG A O 1
ATOM 1138 N N . ALA A 1 158 ? -32.430 -1.475 98.117 1.00 83.00 158 ALA A N 1
ATOM 1139 C CA . ALA A 1 158 ? -33.325 -2.450 98.756 1.00 83.00 158 ALA A CA 1
ATOM 1140 C C . ALA A 1 158 ? -32.611 -3.476 99.673 1.00 83.00 158 ALA A C 1
ATOM 1142 O O . ALA A 1 158 ? -33.259 -4.334 100.285 1.00 83.00 158 ALA A O 1
ATOM 1143 N N . GLY A 1 159 ? -31.278 -3.423 99.787 1.00 77.06 159 GLY A N 1
ATOM 1144 C CA . GLY A 1 159 ? -30.504 -4.207 100.754 1.00 77.06 159 GLY A CA 1
ATOM 1145 C C . GLY A 1 159 ? -30.675 -5.727 100.605 1.00 77.06 159 GLY A C 1
ATOM 1146 O O . GLY A 1 159 ? -30.447 -6.295 99.537 1.00 77.06 159 GLY A O 1
ATOM 1147 N N . ALA A 1 160 ? -31.058 -6.420 101.686 1.00 73.06 160 ALA A N 1
ATOM 1148 C CA . ALA A 1 160 ? -31.167 -7.886 101.713 1.00 73.06 160 ALA A CA 1
ATOM 1149 C C . ALA A 1 160 ? -32.209 -8.460 100.728 1.00 73.06 160 ALA A C 1
ATOM 1151 O O . ALA A 1 160 ? -32.052 -9.603 100.292 1.00 73.06 160 ALA A O 1
ATOM 1152 N N . VAL A 1 161 ? -33.227 -7.664 100.373 1.00 69.56 161 VAL A N 1
ATOM 1153 C CA . VAL A 1 161 ? -34.353 -8.037 99.498 1.00 69.56 161 VAL A CA 1
ATOM 1154 C C . VAL A 1 161 ? -34.002 -7.858 98.011 1.00 69.56 161 VAL A C 1
ATOM 1156 O O . VAL A 1 161 ? -34.500 -8.591 97.164 1.00 69.56 161 VAL A O 1
ATOM 1159 N N . GLY A 1 162 ? -33.081 -6.942 97.682 1.00 69.19 162 GLY A N 1
ATOM 1160 C CA . GLY A 1 162 ? -32.661 -6.632 96.305 1.00 69.19 162 GLY A CA 1
ATOM 1161 C C . GLY A 1 162 ? -31.551 -7.526 95.734 1.00 69.19 162 GLY A C 1
ATOM 1162 O O . GLY A 1 162 ? -31.226 -7.430 94.550 1.00 69.19 162 GLY A O 1
ATOM 1163 N N . ARG A 1 163 ? -30.973 -8.435 96.537 1.00 67.44 163 ARG A N 1
ATOM 1164 C CA . ARG A 1 163 ? -29.837 -9.285 96.118 1.00 67.44 163 ARG A CA 1
ATOM 1165 C C . ARG A 1 163 ? -30.132 -10.178 94.907 1.00 67.44 163 ARG A C 1
ATOM 1167 O O . ARG A 1 163 ? -29.214 -10.432 94.136 1.00 67.44 163 ARG A O 1
ATOM 1174 N N . GLY A 1 164 ? -31.379 -10.624 94.735 1.00 68.19 164 GLY A N 1
ATOM 1175 C CA . GLY A 1 164 ? -31.796 -11.428 93.577 1.00 68.19 164 GLY A CA 1
ATOM 1176 C C . GLY A 1 164 ? -31.928 -10.620 92.280 1.00 68.19 164 GLY A C 1
ATOM 1177 O O . GLY A 1 164 ? -31.650 -11.143 91.207 1.00 68.19 164 GLY A O 1
ATOM 1178 N N . PHE A 1 165 ? -32.278 -9.333 92.372 1.00 64.38 165 PHE A N 1
ATOM 1179 C CA . PHE A 1 165 ? -32.454 -8.454 91.210 1.00 64.38 165 PHE A CA 1
ATOM 1180 C C . PHE A 1 165 ? -31.128 -7.936 90.640 1.00 64.38 165 PHE A C 1
ATOM 1182 O O . PHE A 1 165 ? -31.023 -7.714 89.440 1.00 64.38 165 PHE A O 1
ATOM 1189 N N . ARG A 1 166 ? -30.080 -7.837 91.468 1.00 61.00 166 ARG A N 1
ATOM 1190 C CA . ARG A 1 166 ? -28.734 -7.405 91.048 1.00 61.00 166 ARG A CA 1
ATOM 1191 C C . ARG A 1 166 ? -28.018 -8.389 90.105 1.00 61.00 166 ARG A C 1
ATOM 1193 O O . ARG A 1 166 ? -26.983 -8.046 89.557 1.00 61.00 166 ARG A O 1
ATOM 1200 N N . ILE A 1 167 ? -28.517 -9.620 89.970 1.00 61.84 167 ILE A N 1
ATOM 1201 C CA . ILE A 1 167 ? -27.945 -10.657 89.088 1.00 61.84 167 ILE A CA 1
ATOM 1202 C C . ILE A 1 167 ? -28.541 -10.582 87.667 1.00 61.84 167 ILE A C 1
ATOM 1204 O O . ILE A 1 167 ? -27.974 -11.148 86.739 1.00 61.84 167 ILE A O 1
ATOM 1208 N N . ILE A 1 168 ? -29.676 -9.892 87.496 1.00 58.66 168 ILE A N 1
ATOM 1209 C CA . ILE A 1 168 ? -30.450 -9.839 86.242 1.00 58.66 168 ILE A CA 1
ATOM 1210 C C . ILE A 1 168 ? -30.280 -8.484 85.517 1.00 58.66 168 ILE A C 1
ATOM 1212 O O . ILE A 1 168 ? -30.572 -8.401 84.327 1.00 58.66 168 ILE A O 1
ATOM 1216 N N . ALA A 1 169 ? -29.829 -7.443 86.229 1.00 50.16 169 ALA A N 1
ATOM 1217 C CA . ALA A 1 169 ? -29.643 -6.079 85.724 1.00 50.16 169 ALA A CA 1
ATOM 1218 C C . ALA A 1 169 ? -28.294 -5.874 85.022 1.00 50.16 169 ALA A C 1
ATOM 1220 O O . ALA A 1 169 ? -27.284 -6.435 85.504 1.00 50.16 169 ALA A O 1
#

Foldseek 3Di:
DDDDDDDDDDDDPVVVVVVVVVVVVVVVVVVVVVVVVVVVVVVVVVVVVVVVVVVVVVVVVVVVVVVVVVVVVVVVVVVVVVVVVVVVVVCVVCVVVVVVVVVVVVVVVVVVVVVVVVVVVVVVVVVVVVVVVVVVVVVVVVVVVVVLVVLCVVLVVVPPVSPVVNVVD

pLDDT: mean 90.61, std 11.22, range [50.16, 98.31]

Radius of gyration: 69.29 Å; chains: 1; bounding box: 95×21×222 Å

Secondary structure (DSSP, 8-state):
-PPPPPPPPPPP-HHHHHHHHHHHHHHHHHHHHHHHHHHHHHHHHHHHHHHHHHHHHHHHHHHHHHHHHHHHHHHHHHHHHHHHHHHHHHHHHHHHHHHHHHHHHHHHHHHHHHHHHHHHHHHHHHHHHHHHHHHHHHHHHHHHHHHHHHHHHHHHHTGGGGGGGGGT-